Protein AF-A0A654FPB2-F1 (afdb_monomer)

Nearest PDB structures (foldseek):
  8gym-assembly1_2K  TM=2.229E-01  e=2.477E+00  Tetrahymena thermophila SB210

Organism: Arabidopsis thaliana (NCBI:txid3702)

Radius of gyration: 28.33 Å; Cα contacts (8 Å, |Δi|>4): 80; chains: 1; bounding box: 63×28×71 Å

Solvent-accessible surface area (backbone atoms only — not comparable to full-atom values): 7219 Å² total; per-residue (Å²): 139,87,78,73,74,38,48,67,38,40,47,38,19,71,75,62,82,42,54,57,66,60,14,49,53,53,17,52,52,48,45,61,72,75,44,59,67,76,60,60,75,68,48,96,74,89,86,82,82,77,72,78,49,73,68,53,50,50,52,53,48,48,55,66,74,37,64,68,54,58,60,51,54,47,43,49,66,65,46,53,48,53,52,52,52,37,42,76,68,64,75,48,59,95,63,48,46,76,47,78,47,65,42,97,84,68,80,48,82,40,80,45,79,46,72,66,81,126

InterPro domains:
  IPR019489 Clp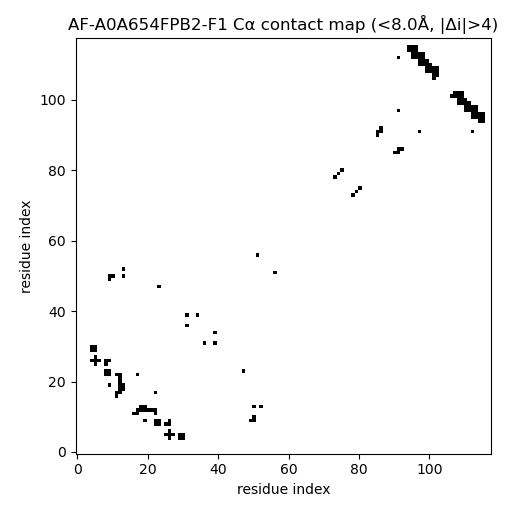 ATPase, C-terminal [PF10431] (54-97)
  IPR019489 Clp ATPase, C-terminal [SM01086] (22-111)
  IPR027417 P-loop containing nucleoside triphosphate hydrolase [G3DSA:3.40.50.300] (1-49)
  IPR027417 P-loop containing nucleoside triphosphate hydrolase [SSF52540] (1-112)
  IPR050130 ATP-dependent Clp protease/Chaperone ClpA/ClpB [PTHR11638] (1-65)

Secondary structure (DSSP, 8-state):
----TTHHHHHHHHHTSS-HHHHHHHHHHHHHHHS-HHHHTT-S--PPPPPPPHHHHHHHHHHHHHTTHHHHHHHIIIIIHHHHHHHHTTSS-TTEEEEEEE-TTSSSEEEEEEE---

Structure (mmCIF, N/CA/C/O backbone):
data_AF-A0A654FPB2-F1
#
_entry.id   AF-A0A654FPB2-F1
#
loop_
_atom_site.group_PDB
_atom_site.id
_atom_site.type_symbol
_atom_site.label_atom_id
_atom_site.label_alt_id
_atom_site.label_comp_id
_atom_site.label_asym_id
_atom_site.label_entity_id
_atom_site.label_seq_id
_atom_site.pdbx_PDB_ins_code
_atom_site.Cartn_x
_atom_site.Cartn_y
_atom_site.Cartn_z
_atom_site.occupancy
_atom_site.B_iso_or_equiv
_atom_site.auth_seq_id
_atom_site.auth_comp_id
_atom_site.auth_asym_id
_atom_site.auth_atom_id
_atom_site.pdbx_PDB_model_num
ATOM 1 N N . MET A 1 1 ? -23.686 -0.964 5.007 1.00 82.06 1 MET A N 1
ATOM 2 C CA . MET A 1 1 ? -23.831 0.454 5.425 1.00 82.06 1 MET A CA 1
ATOM 3 C C . MET A 1 1 ? -22.591 0.859 6.212 1.00 82.06 1 MET A C 1
ATOM 5 O O . MET A 1 1 ? -22.002 -0.022 6.823 1.00 82.06 1 MET A O 1
ATOM 9 N N . THR A 1 2 ? -22.191 2.134 6.212 1.00 86.56 2 THR A N 1
ATOM 10 C CA . THR A 1 2 ? -21.046 2.637 7.001 1.00 86.56 2 THR A CA 1
ATOM 11 C C . THR A 1 2 ? -21.484 3.790 7.905 1.00 86.56 2 THR A C 1
ATOM 13 O O . THR A 1 2 ? -22.414 4.524 7.573 1.00 86.56 2 THR A O 1
ATOM 16 N N . SER A 1 3 ? -20.854 3.927 9.072 1.00 90.81 3 SER A N 1
ATOM 17 C CA . SER A 1 3 ? -21.115 5.010 10.023 1.00 90.81 3 SER A CA 1
ATOM 18 C C . SER A 1 3 ? -19.846 5.339 10.802 1.00 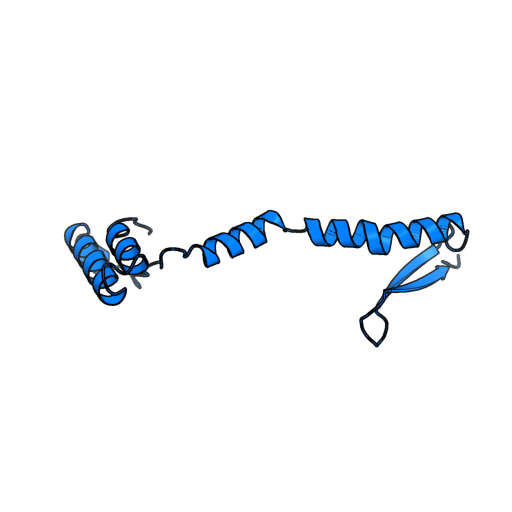90.81 3 SER A C 1
ATOM 20 O O . SER A 1 3 ? -19.087 4.435 11.141 1.00 90.81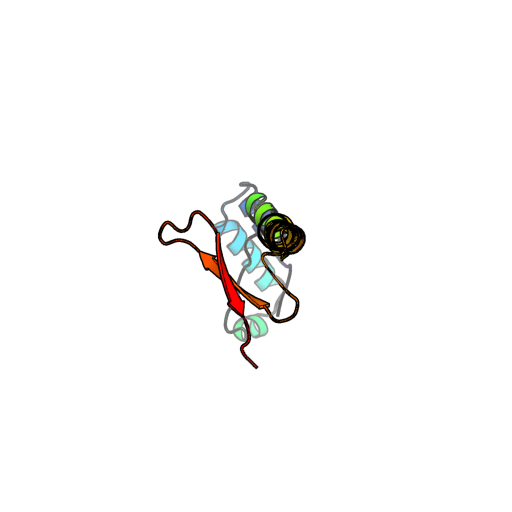 3 SER A O 1
ATOM 22 N N . ASN A 1 4 ? -19.646 6.622 11.102 1.00 90.69 4 ASN A N 1
ATOM 23 C CA . ASN A 1 4 ? -18.532 7.113 11.923 1.00 90.69 4 ASN A CA 1
ATOM 24 C C . ASN A 1 4 ? -18.910 7.239 13.409 1.00 90.69 4 ASN A C 1
ATOM 26 O O . ASN A 1 4 ? -18.146 7.775 14.208 1.00 90.69 4 ASN A O 1
ATOM 30 N N . LEU A 1 5 ? -20.106 6.788 13.790 1.00 89.81 5 LEU A N 1
ATOM 31 C CA . LEU A 1 5 ? -20.574 6.855 15.167 1.00 89.81 5 LEU A CA 1
ATOM 32 C C . LEU A 1 5 ? -19.695 5.989 16.082 1.00 89.81 5 LEU A C 1
ATOM 34 O O . LEU A 1 5 ? -19.469 4.815 15.796 1.00 89.81 5 LEU A O 1
ATOM 38 N N . GLY A 1 6 ? -19.210 6.573 17.179 1.00 88.56 6 GLY A N 1
ATOM 39 C CA . GLY A 1 6 ? -18.303 5.902 18.114 1.00 88.56 6 GLY A CA 1
ATOM 40 C C . GLY A 1 6 ? -16.843 5.829 17.648 1.00 88.56 6 GLY A C 1
ATOM 41 O O . GLY A 1 6 ? -16.034 5.191 18.321 1.00 88.56 6 GLY A O 1
ATOM 42 N N . ALA A 1 7 ? -16.477 6.481 16.535 1.00 90.44 7 ALA A N 1
ATOM 43 C CA . ALA A 1 7 ? -15.094 6.512 16.048 1.00 90.44 7 ALA A CA 1
ATOM 44 C C . ALA A 1 7 ? -14.119 7.111 17.078 1.00 90.44 7 ALA A C 1
ATOM 46 O O . ALA A 1 7 ? -13.011 6.599 17.231 1.00 90.44 7 ALA A O 1
ATOM 47 N N . ASP A 1 8 ? -14.551 8.124 17.832 1.00 91.56 8 ASP A N 1
ATOM 48 C CA . ASP A 1 8 ? -13.729 8.789 18.851 1.00 91.56 8 ASP A CA 1
ATOM 49 C C . ASP A 1 8 ? -13.262 7.812 19.939 1.00 91.56 8 ASP A C 1
ATOM 51 O O . ASP A 1 8 ? -12.097 7.822 20.333 1.00 91.56 8 ASP A O 1
ATOM 55 N N . HIS A 1 9 ? -14.129 6.885 20.361 1.00 92.94 9 HIS A N 1
ATOM 56 C CA . HIS A 1 9 ? -13.764 5.856 21.335 1.00 92.94 9 HIS A CA 1
ATOM 57 C C . HIS A 1 9 ? -12.666 4.935 20.812 1.00 92.94 9 HIS A C 1
ATOM 59 O O . HIS A 1 9 ? -11.742 4.594 21.550 1.00 92.94 9 HIS A O 1
ATOM 65 N N . LEU A 1 10 ? -12.743 4.552 19.535 1.00 90.44 10 LEU A N 1
ATOM 66 C CA . LEU A 1 10 ? -11.732 3.711 18.901 1.00 90.44 10 LEU A CA 1
ATOM 67 C C . LEU A 1 10 ? -10.382 4.433 18.835 1.00 90.44 10 LEU A C 1
ATOM 69 O O . LEU A 1 10 ? -9.353 3.807 19.086 1.00 90.44 10 LEU A O 1
ATOM 73 N N . VAL A 1 11 ? -10.383 5.741 18.564 1.00 88.50 11 VAL A N 1
ATOM 74 C CA . VAL A 1 11 ? -9.171 6.575 18.592 1.00 88.50 11 VAL A CA 1
ATOM 75 C C . VAL A 1 11 ? -8.576 6.639 20.001 1.00 88.50 11 VAL A C 1
ATOM 77 O O . VAL A 1 11 ? -7.382 6.382 20.144 1.00 88.50 11 VAL A O 1
ATOM 80 N N . SER A 1 12 ? -9.382 6.872 21.041 1.00 89.38 12 SER A N 1
ATOM 81 C CA . SER A 1 12 ? -8.920 6.826 22.443 1.00 89.38 12 SER A CA 1
ATOM 82 C C . SER A 1 12 ? -8.357 5.454 22.844 1.00 89.38 12 SER A C 1
ATOM 84 O O . SER A 1 12 ? -7.432 5.356 23.652 1.00 89.38 12 SER A O 1
ATOM 86 N N . GLY A 1 13 ? -8.881 4.371 22.261 1.00 87.75 13 GLY A N 1
ATOM 87 C CA . GLY A 1 13 ? -8.325 3.027 22.423 1.00 87.75 13 GLY A CA 1
ATOM 88 C C . GLY A 1 13 ? -6.932 2.860 21.801 1.00 87.75 13 GLY A C 1
ATOM 89 O O . GLY A 1 13 ? -6.118 2.091 22.311 1.00 87.75 13 GLY A O 1
ATOM 90 N N . LEU A 1 14 ? -6.637 3.593 20.721 1.00 84.75 14 LEU A N 1
ATOM 91 C CA . LEU A 1 14 ? -5.328 3.597 20.060 1.00 84.75 14 LEU A CA 1
ATOM 92 C C . LEU A 1 14 ? -4.304 4.466 20.809 1.00 84.75 14 LEU A C 1
ATOM 94 O O . LEU A 1 14 ? -3.133 4.100 20.875 1.00 84.75 14 LEU A O 1
ATOM 98 N N . THR A 1 15 ? -4.725 5.608 21.367 1.00 85.25 15 THR A N 1
ATOM 99 C CA . THR A 1 15 ? -3.840 6.525 22.116 1.00 85.25 15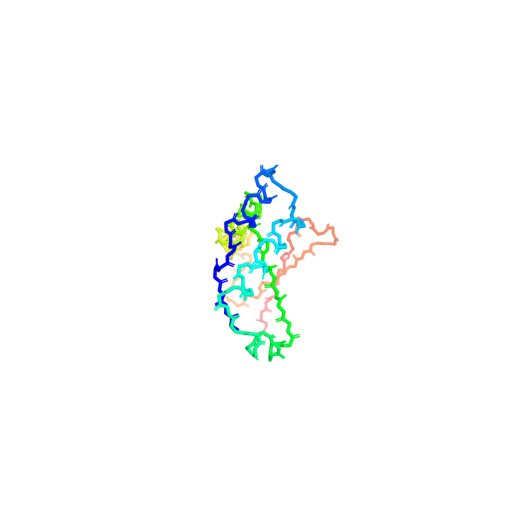 THR A CA 1
ATOM 100 C C . THR A 1 15 ? -3.445 5.988 23.492 1.00 85.25 15 THR A C 1
ATOM 102 O O . THR A 1 15 ? -2.542 6.533 24.124 1.00 85.25 15 THR A O 1
ATOM 105 N N . GLY A 1 16 ? -4.079 4.902 23.943 1.00 85.56 16 GLY A N 1
ATOM 106 C CA . GLY A 1 16 ? -3.801 4.257 25.224 1.00 85.56 16 GLY A CA 1
ATOM 107 C C . GLY A 1 16 ? -4.568 4.855 26.405 1.00 85.56 16 GLY A C 1
ATOM 108 O O . GLY A 1 16 ? -4.324 4.454 27.540 1.00 85.56 16 GLY A O 1
ATOM 109 N N . GLU A 1 17 ? -5.513 5.770 26.163 1.00 86.50 17 GLU A N 1
ATOM 110 C CA . GLU A 1 17 ? -6.413 6.303 27.199 1.00 86.50 17 GLU A CA 1
ATOM 111 C C . GLU A 1 17 ? -7.338 5.217 27.768 1.00 86.50 17 GLU A C 1
ATOM 113 O O . GLU A 1 17 ? -7.731 5.262 28.933 1.00 86.50 17 GLU A O 1
ATOM 118 N N . MET A 1 18 ? -7.682 4.224 26.946 1.00 90.12 18 MET A N 1
ATOM 119 C CA . MET A 1 18 ? -8.429 3.037 27.350 1.00 90.12 18 MET A CA 1
ATOM 120 C C . MET A 1 18 ? -7.999 1.818 26.536 1.00 90.12 18 MET A C 1
ATOM 122 O O . MET A 1 18 ? -7.300 1.927 25.532 1.00 90.12 18 MET A O 1
ATOM 126 N N . THR A 1 19 ? -8.437 0.630 26.948 1.00 91.75 19 THR A N 1
ATOM 127 C CA . THR A 1 19 ? -8.193 -0.581 26.161 1.00 91.75 19 THR A CA 1
ATOM 128 C C . THR A 1 19 ? -9.088 -0.612 24.920 1.00 91.75 19 THR A C 1
ATOM 130 O O . THR A 1 19 ? -10.236 -0.162 24.947 1.00 91.75 19 THR A O 1
ATOM 133 N N . MET A 1 20 ? -8.598 -1.218 23.833 1.00 88.50 20 MET A N 1
ATOM 134 C CA . MET A 1 20 ? -9.377 -1.384 22.596 1.00 88.50 20 MET A CA 1
ATOM 135 C C . MET A 1 20 ? -10.693 -2.143 22.803 1.00 88.50 20 MET A C 1
ATOM 137 O O . MET A 1 20 ? -11.654 -1.915 22.072 1.00 88.50 20 MET A O 1
ATOM 141 N N . GLN A 1 21 ? -10.758 -3.028 23.799 1.00 91.19 21 GLN A N 1
ATOM 142 C CA . GLN A 1 21 ? -11.989 -3.739 24.133 1.00 91.19 21 GLN A CA 1
ATOM 143 C C . GLN A 1 21 ? -13.054 -2.770 24.673 1.00 91.19 21 GLN A C 1
ATOM 145 O O . GLN A 1 21 ? -14.162 -2.722 24.148 1.00 91.19 21 GLN A O 1
ATOM 150 N N . VAL A 1 22 ? -12.680 -1.926 25.641 1.00 93.06 22 VAL A N 1
ATOM 151 C CA . VAL A 1 22 ? -13.571 -0.913 26.233 1.00 93.06 22 VAL A CA 1
ATOM 152 C C . VAL A 1 22 ? -13.996 0.126 25.192 1.00 93.06 22 VAL A C 1
ATOM 154 O O . VAL A 1 22 ? -15.160 0.522 25.145 1.00 93.06 22 VAL A O 1
ATOM 157 N N . ALA A 1 23 ? -13.079 0.527 24.311 1.00 92.56 23 ALA A N 1
ATOM 158 C CA . ALA A 1 23 ? -13.375 1.424 23.199 1.00 92.56 23 ALA A CA 1
ATOM 159 C C . ALA A 1 23 ? -14.477 0.879 22.274 1.00 92.56 23 ALA A C 1
ATOM 161 O O . ALA A 1 23 ? -15.413 1.603 21.926 1.00 92.56 23 ALA A O 1
ATOM 162 N N . ARG A 1 24 ? -14.400 -0.407 21.903 1.00 91.75 24 ARG A N 1
ATOM 163 C CA . ARG A 1 24 ? -15.419 -1.067 21.071 1.00 91.75 24 ARG A CA 1
ATOM 164 C C . ARG A 1 24 ? -16.768 -1.163 21.769 1.00 91.75 24 ARG A C 1
ATOM 166 O O . ARG A 1 24 ? -17.794 -0.926 21.134 1.00 91.75 24 ARG A O 1
ATOM 173 N N . ASP A 1 25 ? -16.775 -1.483 23.059 1.00 93.62 25 ASP A N 1
ATOM 174 C CA . ASP A 1 25 ? -18.014 -1.578 23.832 1.00 93.62 25 ASP A CA 1
ATOM 175 C C . ASP A 1 25 ? -18.729 -0.221 23.900 1.00 93.62 25 ASP A C 1
ATOM 177 O O . ASP A 1 25 ? -19.946 -0.146 23.704 1.00 93.62 25 ASP A O 1
ATOM 181 N N . ASN A 1 26 ? -17.973 0.866 24.089 1.00 93.81 26 ASN A N 1
ATOM 182 C CA . ASN A 1 26 ? -18.503 2.229 24.064 1.00 93.81 26 ASN A CA 1
ATOM 183 C C . ASN A 1 26 ? -19.038 2.615 22.676 1.00 93.81 26 ASN A C 1
ATOM 185 O O . ASN A 1 26 ? -20.166 3.096 22.572 1.00 93.81 26 ASN A O 1
ATOM 189 N N . ALA A 1 27 ? -18.298 2.317 21.603 1.00 92.25 27 ALA A N 1
ATOM 190 C CA . ALA A 1 27 ? -18.769 2.551 20.236 1.00 92.25 27 ALA A CA 1
ATOM 191 C C . ALA A 1 27 ? -20.069 1.777 19.931 1.00 92.25 27 ALA A C 1
ATOM 193 O O . ALA A 1 27 ? -21.008 2.319 19.342 1.00 92.25 27 ALA A O 1
ATOM 194 N N . MET A 1 28 ? -20.178 0.527 20.394 1.00 92.00 28 MET A N 1
ATOM 195 C CA . MET A 1 28 ? -21.388 -0.281 20.224 1.00 92.00 28 MET A CA 1
ATOM 196 C C . MET A 1 28 ? -22.563 0.240 21.064 1.00 92.00 28 MET A C 1
ATOM 198 O O . MET A 1 28 ? -23.721 0.152 20.643 1.00 92.00 28 MET A O 1
ATOM 202 N N . LYS A 1 29 ? -22.293 0.800 22.246 1.00 93.31 29 LYS A N 1
ATOM 203 C CA . LYS A 1 29 ? -23.306 1.446 23.089 1.00 93.31 29 LYS A CA 1
ATOM 204 C C . LYS A 1 29 ? -23.900 2.674 22.398 1.00 93.31 29 LYS A C 1
ATOM 206 O O . LYS A 1 29 ? -25.124 2.818 22.382 1.00 93.31 29 LYS A O 1
ATOM 211 N N . ASP A 1 30 ? -23.066 3.496 21.773 1.00 93.12 30 ASP A N 1
ATOM 212 C CA . ASP A 1 30 ? -23.519 4.647 20.990 1.00 93.12 30 ASP A CA 1
ATOM 213 C C . ASP A 1 30 ? -24.327 4.214 19.767 1.00 93.12 30 ASP A C 1
ATOM 215 O O . ASP A 1 30 ? -25.413 4.748 19.522 1.00 93.12 30 ASP A O 1
ATOM 219 N N . ALA A 1 31 ? -23.871 3.178 19.056 1.00 91.12 31 ALA A N 1
ATOM 220 C CA . ALA A 1 31 ? -24.615 2.595 17.944 1.00 91.12 31 ALA A CA 1
ATOM 221 C C . ALA A 1 31 ? -26.016 2.121 18.365 1.00 91.12 31 ALA A C 1
ATOM 223 O O . ALA A 1 31 ? -26.989 2.431 17.680 1.00 91.12 31 ALA A O 1
ATOM 224 N N . LYS A 1 32 ? -26.150 1.451 19.518 1.00 91.12 32 LYS A N 1
ATOM 225 C CA . LYS A 1 32 ? -27.454 1.029 20.073 1.00 91.12 32 LYS A CA 1
ATOM 226 C C . LYS A 1 32 ? -28.341 2.190 20.521 1.00 91.12 32 LYS A C 1
ATOM 228 O O . LYS A 1 32 ? -29.557 2.039 20.559 1.00 91.12 32 LYS A O 1
ATOM 233 N N . LYS A 1 33 ? -27.754 3.330 20.892 1.00 93.38 33 LYS A N 1
ATOM 234 C CA . LYS A 1 33 ? -28.504 4.535 21.271 1.00 93.38 33 LYS A CA 1
ATOM 235 C C . LYS A 1 33 ? -29.029 5.285 20.046 1.00 93.38 33 LYS A C 1
ATOM 237 O O . LYS A 1 33 ? -30.105 5.872 20.110 1.00 93.38 33 LYS A O 1
ATOM 242 N N . HIS A 1 34 ? -28.265 5.292 18.956 1.00 92.50 34 HIS A N 1
ATOM 243 C CA . HIS A 1 34 ? -28.608 6.026 17.740 1.00 92.50 34 HIS A CA 1
ATOM 244 C C . HIS A 1 34 ? -29.486 5.217 16.780 1.00 92.50 34 HIS A C 1
ATOM 246 O O . HIS A 1 34 ? -30.463 5.738 16.242 1.00 92.50 34 HIS A O 1
ATOM 252 N N . PHE A 1 35 ? -29.154 3.945 16.559 1.00 91.81 35 PHE A N 1
ATOM 253 C CA . PHE A 1 35 ? -29.894 3.069 15.660 1.00 91.81 35 PHE A CA 1
ATOM 254 C C . PHE A 1 35 ? -30.963 2.290 16.414 1.00 91.81 35 PHE A C 1
ATOM 256 O O . PHE A 1 35 ? -30.733 1.773 17.506 1.00 91.81 35 PHE A O 1
ATOM 263 N N . ARG A 1 36 ? -32.142 2.165 15.799 1.00 91.44 36 ARG A N 1
ATOM 264 C CA . ARG A 1 36 ? -33.217 1.354 16.365 1.00 91.44 36 ARG A CA 1
ATOM 265 C C . ARG A 1 36 ? -32.838 -0.135 16.364 1.00 91.44 36 ARG A C 1
ATOM 267 O O . ARG A 1 36 ? -32.196 -0.592 15.411 1.00 91.44 36 ARG A O 1
ATOM 274 N N . PRO A 1 37 ? -33.260 -0.911 17.375 1.00 86.69 37 PRO A N 1
ATOM 275 C CA . PRO A 1 37 ? -32.908 -2.323 17.480 1.00 86.69 37 PRO A CA 1
ATOM 276 C C . PRO A 1 37 ? -33.391 -3.153 16.283 1.00 86.69 37 PRO A C 1
ATOM 278 O O . PRO A 1 37 ? -32.706 -4.097 15.904 1.00 86.69 37 PRO A O 1
ATOM 281 N N . GLU A 1 38 ? -34.494 -2.790 15.619 1.00 91.25 38 GLU A N 1
ATOM 282 C CA . GLU A 1 38 ? -34.969 -3.518 14.432 1.00 91.25 38 GLU A CA 1
ATOM 283 C C . GLU A 1 38 ? -33.991 -3.423 13.256 1.00 91.25 38 GLU A C 1
ATOM 285 O O . GLU A 1 38 ? -33.893 -4.361 12.468 1.00 91.25 38 GLU A O 1
ATOM 290 N N . LEU A 1 39 ? -33.265 -2.306 13.133 1.00 90.12 39 LEU A N 1
ATOM 291 C CA . LEU A 1 39 ? -32.236 -2.145 12.109 1.00 90.12 39 LEU A CA 1
ATOM 292 C C . LEU A 1 39 ? -31.005 -2.985 12.449 1.00 90.12 39 LEU A C 1
ATOM 294 O O . LEU A 1 39 ? -30.498 -3.695 11.588 1.00 90.12 39 LEU A O 1
ATOM 298 N N . LEU A 1 40 ? -30.542 -2.923 13.701 1.00 86.25 40 LEU A N 1
ATOM 299 C CA . LEU A 1 40 ? -29.363 -3.672 14.143 1.00 86.25 40 LEU A CA 1
ATOM 300 C C . LEU A 1 40 ? -29.583 -5.184 14.038 1.00 86.25 40 LEU A C 1
ATOM 302 O O . LEU A 1 40 ? -28.696 -5.897 13.589 1.00 86.25 40 LEU A O 1
ATOM 306 N N . ASN A 1 41 ? -30.788 -5.654 14.359 1.00 88.75 41 ASN A N 1
ATOM 307 C CA . ASN A 1 41 ? -31.165 -7.063 14.248 1.00 88.75 41 ASN A CA 1
ATOM 308 C C . ASN A 1 41 ? -31.316 -7.548 12.791 1.00 88.75 41 ASN A C 1
ATOM 310 O O . ASN A 1 41 ? -31.496 -8.743 12.573 1.00 88.75 41 ASN A O 1
ATOM 314 N N . ARG A 1 42 ? -31.292 -6.642 11.800 1.00 93.62 42 ARG A N 1
ATOM 315 C CA . ARG A 1 42 ? -31.341 -6.959 10.360 1.00 93.62 42 ARG A CA 1
ATOM 316 C C . ARG A 1 42 ? -29.969 -6.951 9.686 1.00 93.62 42 ARG A C 1
ATOM 318 O O . ARG A 1 42 ? -29.898 -7.242 8.497 1.00 93.62 42 ARG A O 1
ATOM 325 N N . LEU A 1 43 ? -28.911 -6.568 10.397 1.00 88.81 43 LEU A N 1
ATOM 326 C CA . LEU A 1 43 ? -27.550 -6.630 9.878 1.00 88.81 43 LEU A CA 1
ATOM 327 C C . LEU A 1 43 ? -26.983 -8.022 10.145 1.00 88.81 43 LEU A C 1
ATOM 329 O O . LEU A 1 43 ? -27.009 -8.479 11.285 1.00 88.81 43 LEU A O 1
ATOM 333 N N . ASP A 1 44 ? -26.447 -8.661 9.108 1.00 91.00 44 ASP A N 1
ATOM 334 C CA . ASP A 1 44 ? -25.811 -9.976 9.240 1.00 91.00 44 ASP A CA 1
ATOM 335 C C . ASP A 1 44 ? -24.571 -9.913 10.148 1.00 91.00 44 ASP A C 1
ATOM 337 O O . ASP A 1 44 ? -24.345 -10.796 10.972 1.00 91.00 44 ASP A O 1
ATOM 341 N N . GLU A 1 45 ? -23.783 -8.836 10.034 1.00 89.25 45 GLU A N 1
ATOM 342 C CA . GLU A 1 45 ? -22.579 -8.611 10.833 1.00 89.25 45 GLU A CA 1
ATOM 343 C C . GLU A 1 45 ? -22.321 -7.111 11.053 1.00 89.25 45 GLU A C 1
ATOM 345 O O . GLU A 1 45 ? -22.590 -6.270 10.189 1.00 89.25 45 GLU A O 1
ATOM 350 N N . ILE A 1 46 ? -21.761 -6.772 12.218 1.00 87.62 46 ILE A N 1
ATOM 351 C CA . ILE A 1 46 ? -21.279 -5.426 12.540 1.00 87.62 46 ILE A CA 1
ATOM 352 C C . ILE A 1 46 ? -19.758 -5.478 12.664 1.00 87.62 46 ILE A C 1
ATOM 354 O O . ILE A 1 46 ? -19.219 -6.006 13.634 1.00 87.62 46 ILE A O 1
ATOM 358 N N . VAL A 1 47 ? -19.067 -4.881 11.694 1.00 90.12 47 VAL A N 1
ATOM 359 C CA . VAL A 1 47 ? -17.602 -4.823 11.660 1.00 90.12 47 VAL A CA 1
ATOM 360 C C . VAL A 1 47 ? -17.124 -3.453 12.139 1.00 90.12 47 VAL A C 1
ATOM 362 O O . VAL A 1 47 ? -17.502 -2.424 11.580 1.00 90.12 47 VAL A O 1
ATOM 365 N N . MET A 1 48 ? -16.261 -3.435 13.160 1.00 89.19 48 MET A N 1
ATOM 366 C CA . MET A 1 48 ? -15.571 -2.225 13.620 1.00 89.19 48 MET A CA 1
ATOM 367 C C . MET A 1 48 ? -14.174 -2.131 13.006 1.00 89.19 48 MET A C 1
ATOM 369 O O . MET A 1 48 ? -13.341 -3.023 13.177 1.00 89.19 48 MET A O 1
ATOM 373 N N . PHE A 1 49 ? -13.904 -1.019 12.324 1.00 89.31 49 PHE A N 1
ATOM 374 C CA . PHE A 1 49 ? -12.588 -0.740 11.762 1.00 89.31 49 PHE A CA 1
ATOM 375 C C . PHE A 1 49 ? -11.630 -0.250 12.841 1.00 89.31 49 PHE A C 1
ATOM 377 O O . PHE A 1 49 ? -11.969 0.600 13.660 1.00 89.31 49 PHE A O 1
ATOM 384 N N . HIS A 1 50 ? -10.408 -0.773 12.818 1.00 84.69 50 HIS A N 1
ATOM 385 C CA . HIS A 1 50 ? -9.353 -0.274 13.685 1.00 84.69 50 HIS A CA 1
ATOM 386 C C . HIS A 1 50 ? -8.817 1.043 13.130 1.00 84.69 50 HIS A C 1
ATOM 388 O O . HIS A 1 50 ? -8.547 1.115 11.926 1.00 84.69 50 HIS A O 1
ATOM 394 N N . PRO A 1 51 ? -8.606 2.059 13.981 1.00 85.25 51 PRO A N 1
ATOM 395 C CA . PRO A 1 51 ? -7.877 3.249 13.582 1.00 85.25 51 PRO A CA 1
ATOM 39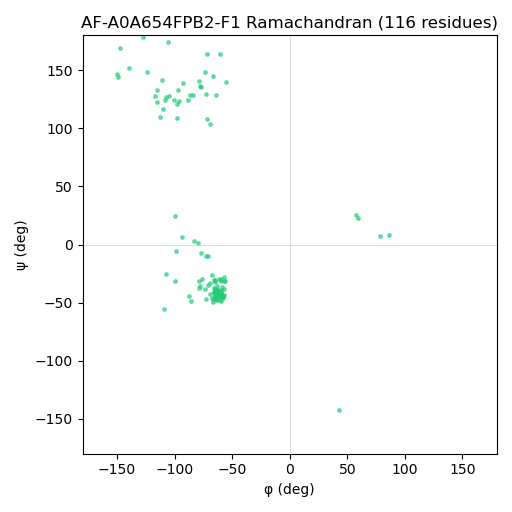6 C C . PRO A 1 51 ? -6.497 2.872 13.038 1.00 85.25 51 PRO A C 1
ATOM 398 O O . PRO A 1 51 ? -5.824 1.976 13.555 1.00 85.25 51 PRO A O 1
ATOM 401 N N . LEU A 1 52 ? -6.075 3.551 11.973 1.00 87.06 52 LEU A N 1
ATOM 402 C CA . LEU A 1 52 ? -4.761 3.319 11.389 1.00 87.06 52 LEU A CA 1
ATOM 403 C C . LEU A 1 52 ? -3.682 3.896 12.308 1.00 87.06 52 LEU A C 1
ATOM 405 O O . LEU A 1 52 ? -3.737 5.064 12.688 1.00 87.06 52 LEU A O 1
ATOM 409 N N . SER A 1 53 ? -2.676 3.082 12.629 1.00 84.38 53 SER A N 1
ATOM 410 C CA . SER A 1 53 ? -1.471 3.568 13.292 1.00 84.38 53 SER A CA 1
ATOM 411 C C . SER A 1 53 ? -0.622 4.392 12.322 1.00 84.38 53 SER A C 1
ATOM 413 O O . SER A 1 53 ? -0.764 4.301 11.098 1.00 84.38 53 SER A O 1
ATOM 415 N N . HIS A 1 54 ? 0.316 5.164 12.871 1.00 83.44 54 HIS A N 1
ATOM 416 C CA . HIS A 1 54 ? 1.275 5.924 12.070 1.00 83.44 54 HIS A CA 1
ATOM 417 C C . HIS A 1 54 ? 2.084 5.015 11.126 1.00 83.44 54 HIS A C 1
ATOM 419 O O . HIS A 1 54 ? 2.299 5.356 9.965 1.00 83.44 54 HIS A O 1
ATOM 425 N N . GLU A 1 55 ? 2.459 3.816 11.584 1.00 83.62 55 GLU A N 1
ATOM 426 C CA . GLU A 1 55 ? 3.139 2.814 10.755 1.00 83.62 55 GLU A CA 1
ATOM 427 C C . GLU A 1 55 ? 2.256 2.289 9.616 1.00 83.62 55 GLU A C 1
ATOM 429 O O . GLU A 1 55 ? 2.732 2.107 8.493 1.00 83.62 55 GLU A O 1
ATOM 434 N N . HIS A 1 56 ? 0.965 2.052 9.876 1.00 81.12 56 HIS A N 1
ATOM 435 C CA . HIS A 1 56 ? 0.024 1.622 8.841 1.00 81.12 56 HIS A CA 1
ATOM 436 C C . HIS A 1 56 ? -0.169 2.711 7.783 1.00 81.12 56 HIS A C 1
ATOM 438 O O . HIS A 1 56 ? -0.132 2.413 6.589 1.00 81.12 56 HIS A O 1
ATOM 444 N N . LEU A 1 57 ? -0.295 3.973 8.202 1.00 82.69 57 LEU A N 1
ATOM 445 C CA . LEU A 1 57 ? -0.354 5.115 7.289 1.00 82.69 57 LEU A CA 1
ATOM 446 C C . LEU A 1 57 ? 0.926 5.242 6.460 1.00 82.69 57 LEU A C 1
ATOM 448 O O . LEU A 1 57 ? 0.837 5.394 5.244 1.00 82.69 57 LEU A O 1
ATOM 452 N N . ALA A 1 58 ? 2.105 5.104 7.073 1.00 78.56 58 ALA A N 1
ATOM 453 C CA . ALA A 1 58 ? 3.380 5.148 6.360 1.00 78.56 58 ALA A CA 1
ATOM 454 C C . ALA A 1 58 ? 3.479 4.056 5.281 1.00 78.56 58 ALA A C 1
ATOM 456 O O . ALA A 1 58 ? 3.890 4.347 4.160 1.00 78.56 58 ALA A O 1
ATOM 457 N N . LYS A 1 59 ? 3.034 2.825 5.569 1.00 80.06 59 LYS A N 1
ATOM 458 C CA . LYS A 1 59 ? 2.981 1.729 4.583 1.00 80.06 59 LYS A CA 1
ATOM 459 C C . LYS A 1 59 ? 1.988 2.001 3.452 1.00 80.06 59 LYS A C 1
ATOM 461 O O . LYS A 1 59 ? 2.299 1.735 2.294 1.00 80.06 59 LYS A O 1
ATOM 466 N N . ILE A 1 60 ? 0.813 2.550 3.758 1.00 75.56 60 ILE A N 1
ATOM 467 C CA . ILE A 1 60 ? -0.183 2.920 2.739 1.00 75.56 60 ILE A CA 1
ATOM 468 C C . ILE A 1 60 ? 0.375 4.019 1.830 1.00 75.56 60 ILE A C 1
ATOM 470 O O . ILE A 1 60 ? 0.317 3.897 0.606 1.00 75.56 60 ILE A O 1
ATOM 474 N N . VAL A 1 61 ? 0.976 5.056 2.416 1.00 74.62 61 VAL A N 1
ATOM 475 C CA . VAL A 1 61 ? 1.637 6.132 1.669 1.00 74.62 61 VAL A CA 1
ATOM 476 C C . VAL A 1 61 ? 2.793 5.571 0.848 1.00 74.62 61 VAL A C 1
ATOM 478 O O . VAL A 1 61 ? 2.924 5.928 -0.313 1.00 74.62 61 VAL A O 1
ATOM 481 N N . GLN A 1 62 ? 3.582 4.638 1.378 1.00 68.56 62 GLN A N 1
ATOM 482 C CA . GLN A 1 62 ? 4.652 3.967 0.642 1.00 68.56 62 GLN A CA 1
ATOM 483 C C . GLN A 1 62 ? 4.126 3.213 -0.590 1.00 68.56 62 GLN A C 1
ATOM 485 O O . GLN A 1 62 ? 4.689 3.345 -1.678 1.00 68.56 62 GLN A O 1
ATOM 490 N N . LEU A 1 63 ? 3.028 2.466 -0.448 1.00 64.50 63 LEU A N 1
ATOM 491 C CA . LEU A 1 63 ? 2.375 1.774 -1.563 1.00 64.50 63 LEU A CA 1
ATOM 492 C C . LEU A 1 63 ? 1.876 2.763 -2.630 1.00 64.50 63 LEU A C 1
ATOM 494 O O . LEU A 1 63 ? 2.052 2.511 -3.823 1.00 64.50 63 LEU A O 1
ATOM 498 N N . GLN A 1 64 ? 1.323 3.907 -2.216 1.00 60.75 64 GLN A N 1
ATOM 499 C CA . GLN A 1 64 ? 0.864 4.953 -3.137 1.00 60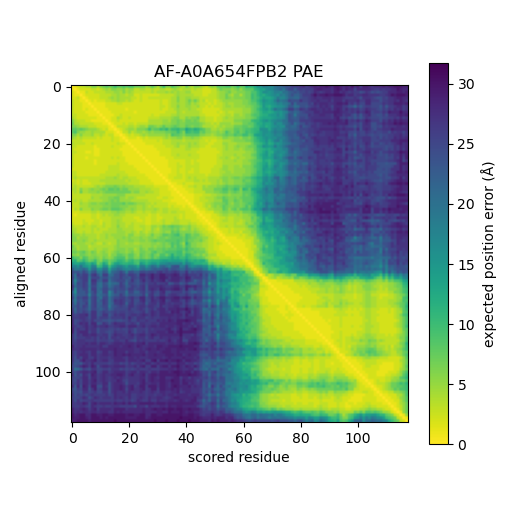.75 64 GLN A CA 1
ATOM 500 C C . GLN A 1 64 ? 2.008 5.746 -3.791 1.00 60.75 64 GLN A C 1
ATOM 502 O O . GLN A 1 64 ? 1.931 6.069 -4.974 1.00 60.75 64 GLN A O 1
ATOM 507 N N . VAL A 1 65 ? 3.077 6.047 -3.049 1.00 59.94 65 VAL A N 1
ATOM 508 C CA . VAL A 1 65 ? 4.239 6.825 -3.512 1.00 59.94 65 VAL A CA 1
ATOM 509 C C . VAL A 1 65 ? 5.078 6.031 -4.504 1.00 59.94 65 VAL A C 1
ATOM 511 O O . VAL A 1 65 ? 5.635 6.607 -5.445 1.00 59.94 65 VAL A O 1
ATOM 514 N N . TYR A 1 66 ? 5.181 4.716 -4.313 1.00 54.09 66 TYR A N 1
ATOM 515 C CA . TYR A 1 66 ? 5.993 3.892 -5.189 1.00 54.09 66 TYR A CA 1
ATOM 516 C C . TYR A 1 66 ? 5.232 3.428 -6.436 1.00 54.09 66 TYR A C 1
ATOM 518 O O . TYR A 1 66 ? 5.743 3.663 -7.529 1.00 54.09 66 TYR A O 1
ATOM 526 N N . GLY A 1 67 ? 4.014 2.879 -6.368 1.00 66.00 67 GLY A N 1
ATOM 527 C CA . GLY A 1 67 ? 3.316 2.408 -7.581 1.00 66.00 67 GLY A CA 1
ATOM 528 C C . GLY A 1 67 ? 4.239 1.632 -8.553 1.00 66.00 67 GLY A C 1
ATOM 529 O O . GLY A 1 67 ? 5.168 0.946 -8.129 1.00 66.00 67 GLY A O 1
ATOM 530 N N . ALA A 1 68 ? 4.071 1.801 -9.871 1.00 66.06 68 ALA A N 1
ATOM 531 C CA . ALA A 1 68 ? 4.999 1.253 -10.877 1.00 66.06 68 ALA A CA 1
ATOM 532 C C . ALA A 1 68 ? 6.288 2.092 -11.076 1.00 66.06 68 ALA A C 1
ATOM 534 O O . ALA A 1 68 ? 7.125 1.763 -11.919 1.00 66.06 68 ALA A O 1
ATOM 535 N N . ARG A 1 69 ? 6.476 3.196 -10.334 1.00 76.50 69 ARG A N 1
ATOM 536 C CA . ARG A 1 69 ? 7.552 4.173 -10.579 1.00 76.50 69 ARG A CA 1
ATOM 537 C C . ARG A 1 69 ? 8.956 3.627 -10.266 1.00 76.50 69 ARG A C 1
ATOM 539 O O . ARG A 1 69 ? 9.843 3.865 -11.086 1.00 76.50 69 ARG A O 1
ATOM 546 N N . PRO A 1 70 ? 9.208 2.893 -9.161 1.00 79.75 70 PRO A N 1
ATOM 547 C CA . PRO A 1 70 ? 10.482 2.210 -8.943 1.00 79.75 70 PRO A CA 1
ATOM 548 C C . PRO A 1 70 ? 10.786 1.174 -10.006 1.00 79.75 70 PRO A C 1
ATOM 550 O O . PRO A 1 70 ? 11.908 1.147 -10.494 1.00 79.75 70 PRO A O 1
ATOM 553 N N . ILE A 1 71 ? 9.787 0.378 -10.396 1.00 80.81 71 ILE A N 1
ATOM 554 C CA . ILE A 1 71 ? 9.942 -0.655 -11.425 1.00 80.81 71 ILE A CA 1
ATOM 555 C C . ILE A 1 71 ? 10.353 0.003 -12.742 1.00 80.81 71 ILE A C 1
ATOM 557 O O . ILE A 1 71 ? 11.351 -0.389 -13.337 1.00 80.81 71 ILE A O 1
ATOM 561 N N . ARG A 1 72 ? 9.666 1.080 -13.142 1.00 80.31 72 ARG A N 1
ATOM 562 C CA . ARG A 1 72 ? 10.016 1.858 -14.335 1.00 80.31 72 ARG A CA 1
ATOM 563 C C . ARG A 1 72 ? 11.429 2.444 -14.265 1.00 80.31 72 ARG A C 1
ATOM 565 O O . ARG A 1 72 ? 12.195 2.271 -15.204 1.00 80.31 72 ARG A O 1
ATOM 572 N N . ARG A 1 73 ? 11.805 3.093 -13.154 1.00 84.44 73 ARG A N 1
ATOM 573 C CA . ARG A 1 73 ? 13.160 3.663 -12.982 1.00 84.44 73 ARG A CA 1
ATOM 574 C C . ARG A 1 73 ? 14.247 2.594 -12.988 1.00 84.44 73 ARG A C 1
ATOM 576 O O . ARG A 1 73 ? 15.355 2.856 -13.447 1.00 84.44 73 ARG A O 1
ATOM 583 N N . TRP A 1 74 ? 13.955 1.425 -12.431 1.00 88.75 74 TRP A N 1
ATOM 584 C CA . TRP A 1 74 ? 14.871 0.296 -12.447 1.00 88.75 74 TRP A CA 1
ATOM 585 C C . TRP A 1 74 ? 15.035 -0.233 -13.874 1.00 88.75 74 TRP A C 1
ATOM 587 O O . TRP A 1 74 ? 16.168 -0.359 -14.323 1.00 88.75 74 TRP A O 1
ATOM 597 N N . LEU A 1 75 ? 13.938 -0.415 -14.618 1.00 86.56 75 LEU A N 1
ATOM 598 C CA . LEU A 1 75 ? 13.958 -0.853 -16.017 1.00 86.56 75 LEU A CA 1
ATOM 599 C C . LEU A 1 75 ? 14.740 0.127 -16.911 1.00 86.56 75 LEU A C 1
ATOM 601 O O . LEU A 1 75 ? 15.602 -0.284 -17.681 1.00 86.56 75 LEU A O 1
ATOM 605 N N . GLU A 1 76 ? 14.514 1.434 -16.755 1.00 88.25 76 GLU A N 1
ATOM 606 C CA . GLU A 1 76 ? 15.262 2.480 -17.471 1.00 88.25 76 GLU A CA 1
ATOM 607 C C . GLU A 1 76 ? 16.776 2.395 -17.187 1.00 88.25 76 GLU A C 1
ATOM 609 O O . GLU A 1 76 ? 17.602 2.458 -18.100 1.00 88.25 76 GLU A O 1
ATOM 614 N N . ARG A 1 77 ? 17.165 2.203 -15.921 1.00 89.06 77 ARG A N 1
ATOM 615 C CA . ARG A 1 77 ? 18.583 2.164 -15.523 1.00 89.06 77 ARG A CA 1
ATOM 616 C C . ARG A 1 77 ? 19.287 0.845 -15.812 1.00 89.06 77 ARG A C 1
ATOM 618 O O . ARG A 1 77 ? 20.498 0.863 -15.988 1.00 89.06 77 ARG A O 1
ATOM 625 N N . LYS A 1 78 ? 18.574 -0.279 -15.760 1.00 86.38 78 LYS A N 1
ATOM 626 C CA . LYS A 1 78 ? 19.169 -1.621 -15.816 1.00 86.38 78 LYS A CA 1
ATOM 627 C C . LYS A 1 78 ? 18.928 -2.355 -17.121 1.00 86.38 78 LYS A C 1
ATOM 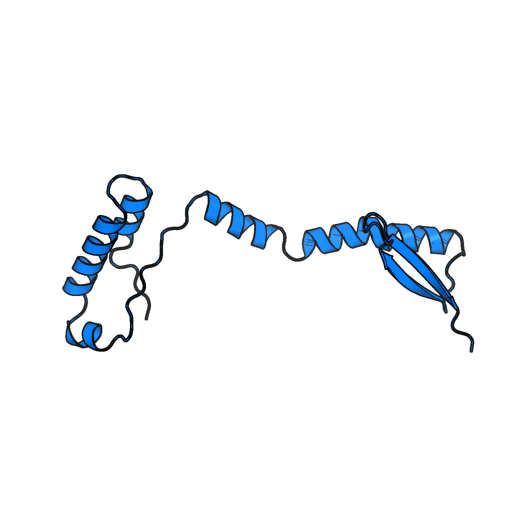629 O O . LYS A 1 78 ? 19.738 -3.196 -17.449 1.00 86.38 78 LYS A O 1
ATOM 634 N N . VAL A 1 79 ? 17.862 -2.042 -17.851 1.00 90.88 79 VAL A N 1
ATOM 635 C CA . VAL A 1 79 ? 17.539 -2.714 -19.117 1.00 90.88 79 VAL A CA 1
ATOM 636 C C . VAL A 1 79 ? 17.773 -1.777 -20.294 1.00 90.88 79 VAL A C 1
ATOM 638 O O . VAL A 1 79 ? 18.551 -2.082 -21.190 1.00 90.88 79 VAL A O 1
ATOM 641 N N . VAL A 1 80 ? 17.148 -0.596 -20.282 1.00 92.06 80 VAL A N 1
ATOM 642 C CA . VAL A 1 80 ? 17.223 0.342 -21.419 1.00 92.06 80 VAL A CA 1
ATOM 643 C C . VAL A 1 80 ? 18.650 0.836 -21.643 1.00 92.06 80 VAL A C 1
ATOM 645 O O . VAL A 1 80 ? 19.086 0.961 -22.784 1.00 92.06 80 VAL A O 1
ATOM 648 N N . THR A 1 81 ? 19.383 1.098 -20.559 1.00 91.88 81 THR A N 1
ATOM 649 C CA . THR A 1 81 ? 20.777 1.557 -20.637 1.00 91.88 81 THR A CA 1
ATOM 650 C C . THR A 1 81 ? 21.673 0.503 -21.294 1.00 91.88 81 THR A C 1
ATOM 652 O O . THR A 1 81 ? 22.433 0.837 -22.200 1.00 91.88 81 THR A O 1
ATOM 655 N N . ASP A 1 82 ? 21.534 -0.764 -20.900 1.00 92.19 82 ASP A N 1
ATOM 656 C CA . ASP A 1 82 ? 22.331 -1.867 -21.443 1.00 92.19 82 ASP A CA 1
ATOM 657 C C . ASP A 1 82 ? 21.998 -2.110 -22.921 1.00 92.19 82 ASP A C 1
ATOM 659 O O . ASP A 1 82 ? 22.902 -2.134 -23.753 1.00 92.19 82 ASP A O 1
ATOM 663 N N . ILE A 1 83 ? 20.708 -2.159 -23.278 1.00 92.19 83 ILE A N 1
ATOM 664 C CA . ILE A 1 83 ? 20.268 -2.291 -24.678 1.00 92.19 83 ILE A CA 1
ATOM 665 C C . ILE A 1 83 ? 20.809 -1.140 -25.533 1.00 92.19 83 ILE A C 1
ATOM 667 O O . ILE A 1 83 ? 21.319 -1.368 -26.626 1.00 92.19 83 ILE A O 1
ATOM 671 N N . SER A 1 84 ? 20.744 0.099 -25.034 1.00 92.94 84 SER A N 1
ATOM 672 C CA . SER A 1 84 ? 21.261 1.267 -25.762 1.00 92.94 84 SER A CA 1
ATOM 673 C C . SER A 1 84 ? 22.759 1.135 -26.044 1.00 92.94 84 SER A C 1
ATOM 675 O O . SER A 1 84 ? 23.207 1.436 -27.147 1.00 92.94 84 SER A O 1
ATOM 677 N N . MET A 1 85 ? 23.535 0.647 -25.071 1.00 93.94 85 MET A N 1
ATOM 678 C CA . MET A 1 85 ? 24.965 0.391 -25.253 1.00 93.94 85 MET A CA 1
ATOM 679 C C . MET A 1 85 ? 25.229 -0.717 -26.278 1.00 93.94 85 MET A C 1
ATOM 681 O O . MET A 1 85 ? 26.147 -0.581 -27.083 1.00 93.94 85 MET A O 1
ATOM 685 N N . MET A 1 86 ? 24.431 -1.785 -26.273 1.00 93.06 86 MET A N 1
ATOM 686 C CA . MET A 1 86 ? 24.545 -2.890 -27.231 1.00 93.06 86 MET A CA 1
ATOM 687 C C . MET A 1 86 ? 24.217 -2.442 -28.667 1.00 93.06 86 MET A C 1
ATOM 689 O O . MET A 1 86 ? 24.910 -2.839 -29.600 1.00 93.06 86 MET A O 1
ATOM 693 N N . ILE A 1 87 ? 23.233 -1.552 -28.854 1.00 92.50 87 ILE A N 1
ATOM 694 C CA . ILE A 1 87 ? 22.925 -0.937 -30.161 1.00 92.50 87 ILE A CA 1
ATOM 695 C C . ILE A 1 87 ? 24.102 -0.088 -30.654 1.00 92.50 87 ILE A C 1
ATOM 697 O O . ILE A 1 87 ? 24.527 -0.227 -31.795 1.00 92.50 87 ILE A O 1
ATOM 701 N N . VAL A 1 88 ? 24.665 0.7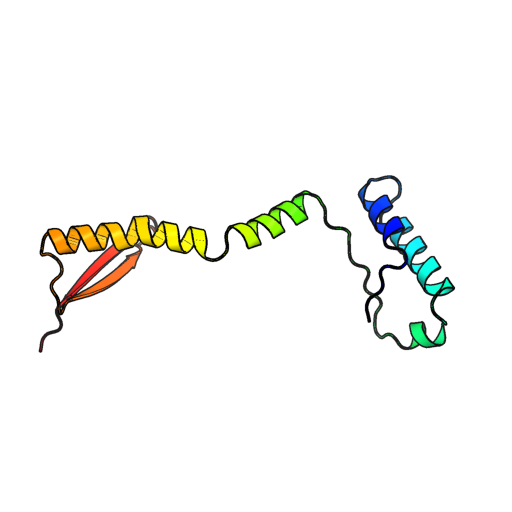68 -29.794 1.00 94.44 88 VAL A N 1
ATOM 702 C CA . VAL A 1 88 ? 25.816 1.624 -30.154 1.00 94.44 88 VAL A CA 1
ATOM 703 C C . VAL A 1 88 ? 27.045 0.797 -30.539 1.00 94.44 88 VAL A C 1
ATOM 705 O O . VAL A 1 88 ? 27.860 1.238 -31.344 1.00 94.44 88 VAL A O 1
ATOM 708 N N . ARG A 1 89 ? 27.183 -0.402 -29.969 1.00 93.69 89 ARG A N 1
ATOM 709 C CA . ARG A 1 89 ? 28.244 -1.360 -30.300 1.00 93.69 89 ARG A CA 1
ATOM 710 C C . ARG A 1 89 ? 27.939 -2.223 -31.525 1.00 93.69 89 ARG A C 1
ATOM 712 O O . ARG A 1 89 ? 28.734 -3.105 -31.830 1.00 93.69 89 ARG A O 1
ATOM 719 N N . GLU A 1 90 ? 26.812 -1.986 -32.196 1.00 89.19 90 GLU A N 1
ATOM 720 C CA . GLU A 1 90 ? 26.340 -2.756 -33.352 1.00 89.19 90 GLU A CA 1
ATOM 721 C C . GLU A 1 90 ? 26.115 -4.253 -33.043 1.00 89.19 90 GLU A C 1
ATOM 723 O O . GLU A 1 90 ? 26.106 -5.098 -33.938 1.00 89.19 90 GLU A O 1
ATOM 728 N N . GLU A 1 91 ? 25.898 -4.602 -31.768 1.00 89.38 91 GLU A N 1
ATOM 729 C CA . GLU A 1 91 ? 25.587 -5.974 -31.338 1.00 89.38 91 GLU A CA 1
ATOM 730 C C . GLU A 1 91 ? 24.125 -6.341 -31.660 1.00 89.38 91 GLU A C 1
ATOM 732 O O . GLU A 1 91 ? 23.811 -7.503 -31.918 1.00 89.38 91 GLU A O 1
ATOM 737 N N . ILE A 1 92 ? 23.237 -5.340 -31.673 1.00 88.88 92 ILE A N 1
ATOM 738 C CA . ILE A 1 92 ? 21.807 -5.452 -31.984 1.00 88.88 92 ILE A CA 1
ATOM 739 C C . ILE A 1 92 ? 21.535 -4.662 -33.269 1.00 88.88 92 ILE A C 1
ATOM 741 O O . ILE A 1 92 ? 21.798 -3.463 -33.318 1.00 88.88 92 ILE A O 1
ATOM 745 N N . GLY A 1 93 ? 20.991 -5.328 -34.289 1.00 84.25 93 GLY A N 1
ATOM 746 C CA . GLY A 1 93 ? 20.491 -4.699 -35.520 1.00 84.25 93 GLY A CA 1
ATOM 747 C C . GLY A 1 93 ? 18.960 -4.654 -35.580 1.00 84.25 93 GLY A C 1
ATOM 748 O O . GLY A 1 93 ? 18.298 -5.263 -34.741 1.00 84.25 93 GLY A O 1
ATOM 749 N N . ASP A 1 94 ? 18.405 -3.992 -36.597 1.00 83.62 94 ASP A N 1
ATOM 750 C CA . ASP A 1 94 ? 16.964 -3.690 -36.710 1.00 83.62 94 ASP A CA 1
ATOM 751 C C . ASP A 1 94 ? 16.035 -4.924 -36.646 1.00 83.62 94 ASP A C 1
ATOM 753 O O . ASP A 1 94 ? 14.951 -4.839 -36.074 1.00 83.62 94 ASP A O 1
ATOM 757 N N . ASP A 1 95 ? 16.485 -6.090 -37.123 1.00 85.62 95 ASP A N 1
ATOM 758 C CA . ASP A 1 95 ? 15.716 -7.351 -37.121 1.00 85.62 95 ASP A CA 1
ATOM 759 C C . ASP A 1 95 ? 16.102 -8.309 -35.974 1.00 85.62 95 ASP A C 1
ATOM 761 O O . ASP A 1 95 ? 15.975 -9.537 -36.069 1.00 85.62 95 ASP A O 1
ATOM 765 N N . SER A 1 96 ? 16.643 -7.759 -34.887 1.00 86.94 96 SER A N 1
ATOM 766 C CA . SER A 1 96 ? 17.107 -8.545 -33.742 1.00 86.94 96 SER A CA 1
ATOM 767 C C . SER A 1 96 ? 16.054 -8.597 -32.643 1.00 86.94 96 SER A C 1
ATOM 769 O O . SER A 1 96 ? 15.529 -7.572 -32.207 1.00 86.94 96 SER A O 1
ATOM 771 N N . ILE A 1 97 ? 15.798 -9.794 -32.125 1.00 89.25 97 ILE A N 1
ATOM 772 C CA . ILE A 1 97 ? 14.983 -9.995 -30.929 1.00 89.25 97 ILE A CA 1
ATOM 773 C C . ILE A 1 97 ? 15.927 -10.148 -29.741 1.00 89.25 97 ILE A C 1
ATOM 775 O O . ILE A 1 97 ? 16.768 -11.045 -29.710 1.00 89.25 97 ILE A O 1
ATOM 779 N N . VAL A 1 98 ? 15.788 -9.266 -28.751 1.00 90.88 98 VAL A N 1
ATOM 780 C CA . VAL A 1 98 ? 16.569 -9.324 -27.511 1.00 90.88 98 VAL A CA 1
ATOM 781 C C . VAL A 1 98 ? 15.737 -9.995 -26.426 1.00 90.88 98 VAL A C 1
ATOM 783 O O . VAL A 1 98 ? 14.785 -9.417 -25.899 1.00 90.88 98 VAL A O 1
ATOM 786 N N . CYS A 1 99 ? 16.116 -11.215 -26.073 1.00 90.62 99 CYS A N 1
ATOM 787 C CA . CYS A 1 99 ? 15.562 -11.958 -24.954 1.00 90.62 99 CYS A CA 1
ATOM 788 C C . CYS A 1 99 ? 16.344 -11.620 -23.678 1.00 90.62 99 CYS A C 1
ATOM 790 O O . CYS A 1 99 ? 17.561 -11.801 -23.626 1.00 90.62 99 CYS A O 1
ATOM 792 N N . ILE A 1 100 ? 15.644 -11.157 -22.642 1.00 92.38 100 ILE A N 1
ATOM 793 C CA . ILE A 1 100 ? 16.231 -10.834 -21.336 1.00 92.38 100 ILE A CA 1
ATOM 794 C C . ILE A 1 100 ? 15.789 -11.893 -20.336 1.00 92.38 100 ILE A C 1
ATOM 796 O O . ILE A 1 100 ? 14.591 -12.104 -20.146 1.00 92.38 100 ILE A O 1
ATOM 800 N N . ASP A 1 101 ? 16.753 -12.523 -19.686 1.00 92.62 101 ASP A N 1
ATOM 801 C CA . ASP A 1 101 ? 16.538 -13.493 -18.619 1.00 92.62 101 ASP A CA 1
ATOM 802 C C . ASP A 1 101 ? 17.360 -13.102 -17.383 1.00 92.62 101 ASP A C 1
ATOM 804 O O . ASP A 1 101 ? 18.091 -12.107 -17.384 1.00 92.62 101 ASP A O 1
ATOM 808 N N . VAL A 1 102 ? 17.247 -13.879 -16.315 1.00 92.25 102 VAL A N 1
ATOM 809 C CA . VAL A 1 102 ? 18.082 -13.744 -15.123 1.00 92.25 102 VAL A CA 1
ATOM 810 C C 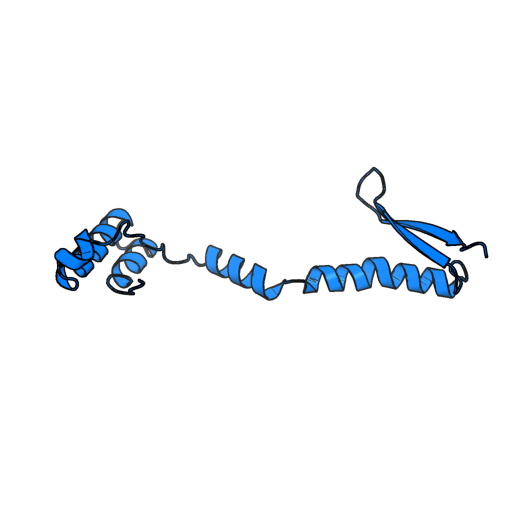. VAL A 1 102 ? 19.013 -14.949 -15.040 1.00 92.25 102 VAL A C 1
ATOM 812 O O . VAL A 1 102 ? 18.623 -16.073 -15.349 1.00 92.25 102 VAL A O 1
ATOM 815 N N . ASN A 1 103 ? 20.257 -14.730 -14.620 1.00 92.81 103 ASN A N 1
ATOM 816 C CA . ASN A 1 103 ? 21.192 -15.827 -14.385 1.00 92.81 103 ASN A CA 1
ATOM 817 C C . ASN A 1 103 ? 20.680 -16.803 -13.299 1.00 92.81 103 ASN A C 1
ATOM 819 O O . ASN A 1 103 ? 19.804 -16.476 -12.496 1.00 92.81 103 ASN A O 1
ATOM 823 N N . GLU A 1 104 ? 21.269 -18.001 -13.223 1.00 90.31 104 GLU A N 1
ATOM 824 C CA . GLU A 1 104 ? 20.870 -19.030 -12.243 1.00 90.31 104 GLU A CA 1
ATOM 825 C C . GLU A 1 104 ? 20.961 -18.545 -10.785 1.00 90.31 104 GLU A C 1
ATOM 827 O O . GLU A 1 104 ? 20.150 -18.929 -9.941 1.00 90.31 104 GLU A O 1
ATOM 832 N N . ALA A 1 105 ? 21.908 -17.645 -10.497 1.00 90.38 105 ALA A N 1
ATOM 833 C CA . ALA A 1 105 ? 22.099 -17.040 -9.180 1.00 90.38 105 ALA A CA 1
ATOM 834 C C . ALA A 1 105 ? 21.071 -15.937 -8.843 1.00 90.38 105 ALA A C 1
ATOM 836 O O . ALA A 1 105 ? 21.035 -15.459 -7.709 1.00 90.38 105 ALA A O 1
ATOM 837 N N . LYS A 1 106 ? 20.227 -15.538 -9.802 1.00 87.06 106 LYS A N 1
ATOM 838 C CA . LYS A 1 106 ? 19.248 -14.444 -9.708 1.00 87.06 106 LYS A CA 1
ATOM 839 C C . LYS A 1 106 ? 19.837 -13.073 -9.357 1.00 87.06 106 LYS A C 1
ATOM 841 O O . LYS A 1 106 ? 19.145 -12.229 -8.786 1.00 87.06 106 LYS A O 1
ATOM 846 N N . THR A 1 107 ? 21.106 -12.853 -9.674 1.00 85.62 107 THR A N 1
ATOM 847 C CA . THR A 1 107 ? 21.834 -11.625 -9.330 1.00 85.62 107 THR A CA 1
ATOM 848 C C . THR A 1 107 ? 21.917 -10.643 -10.485 1.00 85.62 107 THR A C 1
ATOM 850 O O . THR A 1 107 ? 21.903 -9.436 -10.248 1.00 85.62 107 THR A O 1
ATOM 853 N N . ASP A 1 108 ? 21.960 -11.145 -11.719 1.00 88.00 108 ASP A N 1
ATOM 854 C CA . ASP A 1 108 ? 22.270 -10.347 -12.902 1.00 88.00 108 ASP A CA 1
ATOM 855 C C . ASP A 1 108 ? 21.381 -10.723 -14.087 1.00 88.00 108 ASP A C 1
ATOM 857 O O . ASP A 1 108 ? 20.911 -11.859 -14.208 1.00 88.00 108 ASP A O 1
ATOM 861 N N . LEU A 1 109 ? 21.164 -9.743 -14.965 1.00 91.56 109 LEU A N 1
ATOM 862 C CA . LEU A 1 109 ? 20.437 -9.933 -16.214 1.00 91.56 109 LEU A CA 1
ATOM 863 C C . LEU A 1 109 ? 21.340 -10.581 -17.262 1.00 91.56 109 LEU A C 1
ATOM 865 O O . LEU A 1 109 ? 22.516 -10.240 -17.391 1.00 91.56 109 LEU A O 1
ATOM 869 N N . VAL A 1 110 ? 20.760 -11.495 -18.030 1.00 92.06 110 VAL A N 1
ATOM 870 C CA . VAL A 1 110 ? 21.402 -12.170 -19.155 1.00 92.06 110 VAL A CA 1
ATOM 871 C C . VAL A 1 110 ? 20.642 -11.804 -20.420 1.00 92.06 110 VAL A C 1
ATOM 873 O O . VAL A 1 110 ? 19.426 -11.966 -20.488 1.00 92.06 110 VAL A O 1
ATOM 876 N N . TYR A 1 111 ? 21.366 -11.328 -21.428 1.00 93.00 111 TYR A N 1
ATOM 877 C CA . TYR A 1 111 ? 20.802 -10.922 -22.710 1.00 93.00 111 TYR A CA 1
ATOM 878 C C . TYR A 1 111 ? 21.174 -11.952 -23.778 1.00 93.00 111 TYR A C 1
ATOM 880 O O . TYR A 1 111 ? 22.350 -12.277 -23.950 1.00 93.00 111 TYR A O 1
ATOM 888 N N . ARG A 1 112 ? 20.179 -12.465 -24.502 1.00 91.38 112 ARG A N 1
ATOM 889 C CA . ARG A 1 112 ? 20.364 -13.274 -25.713 1.00 91.38 112 ARG A CA 1
ATOM 890 C C . ARG A 1 112 ? 19.783 -12.533 -26.901 1.00 91.38 112 ARG A C 1
ATOM 892 O O . ARG A 1 112 ? 18.672 -12.022 -26.816 1.00 91.38 112 ARG A O 1
ATOM 899 N N . ILE A 1 113 ? 20.544 -12.475 -27.986 1.00 90.88 113 ILE A N 1
ATOM 900 C CA . ILE A 1 113 ? 20.134 -11.810 -29.219 1.00 90.88 113 ILE A CA 1
ATOM 901 C C . ILE A 1 113 ? 19.897 -12.885 -30.269 1.00 90.88 113 ILE A C 1
ATOM 903 O O . ILE A 1 113 ? 20.834 -13.579 -30.666 1.00 90.88 113 ILE A O 1
ATOM 907 N N . ASP A 1 114 ? 18.658 -12.987 -30.726 1.00 87.19 114 ASP A N 1
ATOM 908 C CA . ASP A 1 114 ? 18.266 -13.875 -31.810 1.00 87.19 114 ASP A CA 1
ATOM 909 C C . ASP A 1 114 ? 18.047 -13.037 -33.074 1.00 87.19 114 ASP A C 1
ATOM 911 O O . ASP A 1 114 ? 17.319 -12.042 -33.061 1.00 87.19 114 ASP A O 1
ATOM 915 N N . LYS A 1 115 ? 18.691 -13.421 -34.181 1.00 78.06 115 LYS A N 1
ATOM 916 C CA . LYS A 1 115 ? 18.444 -12.794 -35.485 1.00 78.06 115 LYS A CA 1
ATOM 917 C C . LYS A 1 115 ? 17.231 -13.448 -36.126 1.00 78.06 115 LYS A C 1
ATOM 919 O O . LYS A 1 115 ? 17.197 -14.673 -36.259 1.00 78.06 115 LYS A O 1
ATOM 924 N N . MET A 1 116 ? 16.265 -12.643 -36.558 1.00 64.56 116 MET A N 1
ATOM 925 C CA . MET A 1 116 ? 15.168 -13.148 -37.369 1.00 64.56 116 MET A CA 1
ATOM 926 C C . MET A 1 116 ? 15.732 -13.530 -38.746 1.00 64.56 116 MET A C 1
ATOM 928 O O . MET A 1 116 ? 16.082 -12.671 -39.549 1.00 64.56 116 MET A O 1
ATOM 932 N N . LEU A 1 117 ? 15.907 -14.831 -38.992 1.00 57.66 117 LEU A N 1
ATOM 933 C CA . LEU A 1 117 ? 16.209 -15.342 -40.328 1.00 57.66 117 LEU A CA 1
ATOM 934 C C . LEU A 1 117 ? 14.930 -15.215 -41.165 1.00 57.66 117 LEU A C 1
ATOM 936 O O . LEU A 1 117 ? 13.966 -15.938 -40.913 1.00 57.66 117 LEU A O 1
ATOM 940 N N . LEU A 1 118 ? 14.923 -14.268 -42.104 1.00 53.12 118 LEU A N 1
ATOM 941 C CA . LEU A 1 118 ? 13.995 -14.259 -43.238 1.00 53.12 118 LEU A CA 1
ATOM 942 C C . LEU A 1 118 ? 14.334 -15.392 -44.214 1.00 53.12 118 LEU A C 1
ATOM 944 O O . LEU A 1 118 ? 15.544 -15.626 -44.445 1.00 53.12 118 LEU A O 1
#

Mean predicted aligned error: 14.09 Å

pLDDT: mean 86.3, std 8.74, range [53.12, 94.44]

Sequence (118 aa):
MTSNLGADHLVSGLTGEMTMQVARDNAMKDAKKHFRPELLNRLDEIVMFHPLSHEHLAKIVQLQVYGARPIRRWLERKVVTDISMMIVREEIGDDSIVCIDVNEAKTDLVYRIDKMLL

Foldseek 3Di:
DDDCQLVVLLVCCVVVVDPNVVSVVSSVVRVPVPDPVVVVVPDPDDDDDHDADPVNVVVVVVCVVPPCPVVVVCCVVAPVVVVVVCVVVVVDDPQKDWDWDADPVNPHIDIDIDGPDD